Protein AF-E1K1W7-F1 (afdb_monomer)

Mean predicted aligned error: 13.84 Å

Structure (mmCIF, N/CA/C/O backbone):
data_AF-E1K1W7-F1
#
_entry.id   AF-E1K1W7-F1
#
loop_
_atom_site.group_PDB
_atom_site.id
_atom_site.type_symbol
_atom_site.label_atom_id
_atom_site.label_alt_id
_atom_site.label_comp_id
_atom_site.label_asym_id
_atom_site.label_entity_id
_atom_site.label_seq_id
_atom_site.pdbx_PDB_ins_code
_atom_site.Cartn_x
_atom_site.Cartn_y
_atom_site.Cartn_z
_atom_site.occupancy
_atom_site.B_iso_or_equiv
_atom_site.auth_seq_id
_atom_site.auth_comp_id
_atom_site.auth_asym_id
_atom_site.auth_atom_id
_atom_site.pdbx_PDB_model_num
ATOM 1 N N . MET A 1 1 ? -27.367 -75.199 -5.619 1.00 36.75 1 MET A N 1
ATOM 2 C CA . MET A 1 1 ? -26.115 -74.574 -6.108 1.00 36.75 1 MET A CA 1
ATOM 3 C C . MET A 1 1 ? -26.479 -73.269 -6.806 1.00 36.75 1 MET A C 1
ATOM 5 O O . MET A 1 1 ? -27.319 -73.285 -7.695 1.00 36.75 1 MET A O 1
ATOM 9 N N . HIS A 1 2 ? -25.971 -72.140 -6.300 1.00 43.00 2 HIS A N 1
ATOM 10 C CA . HIS A 1 2 ? -26.435 -70.786 -6.626 1.00 43.00 2 HIS A CA 1
ATOM 11 C C . HIS A 1 2 ? -26.027 -70.342 -8.036 1.00 43.00 2 HIS A C 1
ATOM 13 O O . HIS A 1 2 ? -24.864 -70.046 -8.291 1.00 43.00 2 HIS A O 1
ATOM 19 N N . ALA A 1 3 ? -27.015 -70.206 -8.917 1.00 52.44 3 ALA A N 1
ATOM 20 C CA . ALA A 1 3 ? -26.904 -69.434 -10.144 1.00 52.44 3 ALA A CA 1
ATOM 21 C C . ALA A 1 3 ? -27.578 -68.075 -9.931 1.00 52.44 3 ALA A C 1
ATOM 23 O O . ALA A 1 3 ? -28.793 -67.970 -10.048 1.00 52.44 3 ALA A O 1
ATOM 24 N N . THR A 1 4 ? -26.809 -67.023 -9.634 1.00 51.56 4 THR A N 1
ATOM 25 C CA . THR A 1 4 ? -27.303 -65.643 -9.765 1.00 51.56 4 THR A CA 1
ATOM 26 C C . THR A 1 4 ? -26.182 -64.619 -9.995 1.00 51.56 4 THR A C 1
ATOM 28 O O . THR A 1 4 ? -25.476 -64.249 -9.065 1.00 51.56 4 THR A O 1
ATOM 31 N N . ARG A 1 5 ? -26.197 -64.042 -11.209 1.00 53.06 5 ARG A N 1
ATOM 32 C CA . ARG A 1 5 ? -26.102 -62.590 -11.504 1.00 53.06 5 ARG A CA 1
ATOM 33 C C . ARG A 1 5 ? -24.706 -61.928 -11.613 1.00 53.06 5 ARG A C 1
ATOM 35 O O . ARG A 1 5 ? -24.389 -61.056 -10.807 1.00 53.06 5 ARG A O 1
ATOM 42 N N . PRO A 1 6 ? -23.970 -62.140 -12.725 1.00 55.75 6 PRO A N 1
ATOM 43 C CA . PRO A 1 6 ? -22.830 -61.286 -13.108 1.00 55.75 6 PRO A CA 1
ATOM 44 C C . PRO A 1 6 ? -23.237 -59.849 -13.515 1.00 55.75 6 PRO A C 1
ATOM 46 O O . PRO A 1 6 ? -22.396 -58.960 -13.620 1.00 55.75 6 PRO A O 1
ATOM 49 N N . PHE A 1 7 ? -24.533 -59.595 -13.737 1.00 55.38 7 PHE A N 1
ATOM 50 C CA . PHE A 1 7 ? -25.053 -58.322 -14.256 1.00 55.38 7 PHE A CA 1
ATOM 51 C C . PHE A 1 7 ? -24.905 -57.143 -13.279 1.00 55.38 7 PHE A C 1
ATOM 53 O O . PHE A 1 7 ? -24.632 -56.019 -13.690 1.00 55.38 7 PHE A O 1
ATOM 60 N N . ARG A 1 8 ? -25.025 -57.400 -11.969 1.00 59.47 8 ARG A N 1
ATOM 61 C CA . ARG A 1 8 ? -24.924 -56.352 -10.937 1.00 59.47 8 ARG A CA 1
ATOM 62 C C . ARG A 1 8 ? -23.491 -55.851 -10.755 1.00 59.47 8 ARG A C 1
ATOM 64 O O . ARG A 1 8 ? -23.289 -54.665 -10.534 1.00 59.47 8 ARG A O 1
ATOM 71 N N . PHE A 1 9 ? -22.507 -56.733 -10.928 1.00 58.91 9 PHE A N 1
ATOM 72 C CA . PHE A 1 9 ? -21.089 -56.385 -10.826 1.00 58.91 9 PHE A CA 1
ATOM 73 C C . PHE A 1 9 ? -20.629 -55.469 -11.969 1.00 58.91 9 PHE A C 1
ATOM 75 O O . PHE A 1 9 ? -19.877 -54.526 -11.742 1.00 58.91 9 PHE A O 1
ATOM 82 N N . ARG A 1 10 ? -21.133 -55.699 -13.190 1.00 67.06 10 ARG A N 1
ATOM 83 C CA . ARG A 1 10 ? -20.813 -54.867 -14.363 1.00 67.06 10 ARG A CA 1
ATOM 84 C C . ARG A 1 10 ? -21.375 -53.448 -14.249 1.00 67.06 10 ARG A C 1
ATOM 86 O O . ARG A 1 10 ? -20.688 -52.498 -14.601 1.00 67.06 10 ARG A O 1
ATOM 93 N N . LEU A 1 11 ? -22.586 -53.299 -13.707 1.00 71.00 11 LEU A N 1
ATOM 94 C CA . LEU A 1 11 ? -23.203 -51.986 -13.480 1.00 71.00 11 LEU A CA 1
ATOM 95 C C . LEU A 1 11 ? -22.437 -51.148 -12.451 1.00 71.00 11 LEU A C 1
ATOM 97 O O . LEU A 1 11 ? -22.194 -49.968 -12.690 1.00 71.00 11 LEU A O 1
ATOM 101 N N . VAL A 1 12 ? -22.010 -51.762 -11.344 1.00 76.38 12 VAL A N 1
ATOM 102 C CA . VAL A 1 12 ? -21.217 -51.074 -10.312 1.00 76.38 12 VAL A CA 1
ATOM 103 C C . VAL A 1 12 ? -19.843 -50.668 -10.854 1.00 76.38 12 VAL A C 1
ATOM 105 O O . VAL A 1 12 ? -19.406 -49.544 -10.623 1.00 76.38 12 VAL A O 1
ATOM 108 N N . ALA A 1 13 ? -19.192 -51.531 -11.640 1.00 76.50 13 ALA A N 1
ATOM 109 C CA . ALA A 1 13 ? -17.908 -51.215 -12.264 1.00 76.50 13 ALA A CA 1
ATOM 110 C C . ALA A 1 13 ? -18.002 -50.044 -13.261 1.00 76.50 13 ALA A C 1
ATOM 112 O O . ALA A 1 13 ? -17.152 -49.154 -13.241 1.00 76.50 13 ALA A O 1
ATOM 113 N N . CYS A 1 14 ? -19.054 -49.992 -14.088 1.00 77.81 14 CYS A N 1
ATOM 114 C CA . CYS A 1 14 ? -19.276 -48.862 -14.996 1.00 77.81 14 CYS A CA 1
ATOM 115 C C . CYS A 1 14 ? -19.525 -47.548 -14.242 1.00 77.81 14 CYS A C 1
ATOM 117 O O . CYS A 1 14 ? -18.995 -46.513 -14.636 1.00 77.81 14 CYS A O 1
ATOM 119 N N . LEU A 1 15 ? -20.287 -47.581 -13.145 1.00 77.31 15 LEU A N 1
ATOM 120 C CA . LEU A 1 15 ? -20.546 -46.393 -12.324 1.00 77.31 15 LEU A CA 1
ATOM 121 C C . LEU A 1 15 ? -19.260 -45.837 -11.700 1.00 77.31 15 LEU A C 1
ATOM 123 O O . LEU A 1 15 ? -19.050 -44.627 -11.707 1.00 77.31 15 LEU A O 1
ATOM 127 N N . LEU A 1 16 ? -18.374 -46.716 -11.225 1.00 79.25 16 LEU A N 1
ATOM 128 C CA . LEU A 1 16 ? -17.073 -46.325 -10.678 1.00 79.25 16 LEU A CA 1
ATOM 129 C C . LEU A 1 16 ? -16.147 -45.724 -11.746 1.00 79.25 16 LEU A C 1
ATOM 131 O O . LEU A 1 16 ? -15.455 -44.748 -11.466 1.00 79.25 16 LEU A O 1
ATOM 135 N N . LEU A 1 17 ? -16.167 -46.250 -12.974 1.00 77.12 17 LEU A N 1
ATOM 136 C CA . LEU A 1 17 ? -15.388 -45.701 -14.090 1.00 77.12 17 LEU A CA 1
ATOM 137 C C . LEU A 1 17 ? -15.873 -44.310 -14.516 1.00 77.12 17 LEU A C 1
ATOM 139 O O . LEU A 1 17 ? -15.052 -43.432 -14.767 1.00 77.12 17 LEU A O 1
ATOM 143 N N . ILE A 1 18 ? -17.189 -44.084 -14.547 1.00 77.81 18 ILE A N 1
ATOM 144 C CA . ILE A 1 18 ? -17.763 -42.764 -14.849 1.00 77.81 18 ILE A CA 1
ATOM 145 C C . ILE A 1 18 ? -17.398 -41.760 -13.748 1.00 77.81 18 ILE A C 1
ATOM 147 O O . ILE A 1 18 ? -17.007 -40.633 -14.049 1.00 77.81 18 ILE A O 1
ATOM 151 N N . LEU A 1 19 ? -17.455 -42.175 -12.477 1.00 74.69 19 LEU A N 1
ATOM 152 C CA . LEU A 1 19 ? -17.069 -41.331 -11.344 1.00 74.69 19 LEU A CA 1
ATOM 153 C C . LEU A 1 19 ? -15.571 -40.974 -11.379 1.00 74.69 19 LEU A C 1
ATOM 155 O O . LEU A 1 19 ? -15.198 -39.830 -11.125 1.00 74.69 19 LEU A O 1
ATOM 159 N N . ALA A 1 20 ? -14.717 -41.933 -11.750 1.00 71.12 20 ALA A N 1
ATOM 160 C CA . ALA A 1 20 ? -13.287 -41.704 -11.929 1.00 71.12 20 ALA A CA 1
ATOM 161 C C . ALA A 1 20 ? -13.003 -40.753 -13.106 1.00 71.12 20 ALA A C 1
ATOM 163 O O . ALA A 1 20 ? -12.211 -39.826 -12.966 1.00 71.12 20 ALA A O 1
ATOM 164 N N . ALA A 1 21 ? -13.686 -40.911 -14.243 1.00 67.31 21 ALA A N 1
ATOM 165 C CA . ALA A 1 21 ? -13.532 -40.015 -15.392 1.00 67.31 21 ALA A CA 1
ATOM 166 C C . ALA A 1 21 ? -14.000 -38.574 -15.091 1.00 67.31 21 ALA A C 1
ATOM 168 O O . ALA A 1 21 ? -13.377 -37.608 -15.543 1.00 67.31 21 ALA A O 1
ATOM 169 N N . ALA A 1 22 ? -15.050 -38.415 -14.277 1.00 65.00 22 ALA A N 1
ATOM 170 C CA . ALA A 1 22 ? -15.521 -37.106 -13.825 1.00 65.00 22 ALA A CA 1
ATOM 171 C C . ALA A 1 22 ? -14.489 -36.383 -12.937 1.00 65.00 22 ALA A C 1
ATOM 173 O O . ALA A 1 22 ? -14.342 -35.168 -13.042 1.00 65.00 22 ALA A O 1
ATOM 174 N N . MET A 1 23 ? -13.722 -37.119 -12.123 1.00 62.78 23 MET A N 1
ATOM 175 C CA . MET A 1 23 ? -12.640 -36.554 -11.301 1.00 62.78 23 MET A CA 1
ATOM 176 C C . MET A 1 23 ? -11.453 -36.053 -12.142 1.00 62.78 23 MET A C 1
ATOM 178 O O . MET A 1 23 ? -10.843 -35.044 -11.797 1.00 62.78 23 MET A O 1
ATOM 182 N N . PHE A 1 24 ? -11.145 -36.698 -13.273 1.00 60.09 24 PHE A N 1
ATOM 183 C CA . PHE A 1 24 ? -10.025 -36.295 -14.140 1.00 60.09 24 PHE A CA 1
ATOM 184 C C . PHE A 1 24 ? -10.355 -35.153 -15.113 1.00 60.09 24 PHE A C 1
ATOM 186 O O . PHE A 1 24 ? -9.448 -34.472 -15.589 1.00 60.09 24 PHE A O 1
ATOM 193 N N . SER A 1 25 ? -11.636 -34.881 -15.367 1.00 58.09 25 SER A N 1
ATOM 194 C CA . SER A 1 25 ? -12.068 -33.812 -16.285 1.00 58.09 25 SER A CA 1
ATOM 195 C C . SER A 1 25 ? -11.988 -32.398 -15.675 1.00 58.09 25 SER A C 1
ATOM 197 O O . SER A 1 25 ? -12.262 -31.413 -16.355 1.00 58.09 25 SER A O 1
ATOM 199 N N . GLY A 1 26 ? -11.594 -32.280 -14.399 1.00 54.59 26 GLY A N 1
ATOM 200 C CA . GLY A 1 26 ? -11.385 -31.005 -13.698 1.00 54.59 26 GLY A CA 1
ATOM 201 C C . GLY A 1 26 ? -10.013 -30.353 -13.924 1.00 54.59 26 GLY A C 1
ATOM 202 O O . GLY A 1 26 ? -9.841 -29.181 -13.597 1.00 54.59 26 GLY A O 1
ATOM 203 N N . CYS A 1 27 ? -9.048 -31.061 -14.522 1.00 58.97 27 CYS A N 1
ATOM 204 C CA . CYS A 1 27 ? -7.743 -30.510 -14.909 1.00 58.97 27 CYS A CA 1
ATOM 205 C C . CYS A 1 27 ? -7.799 -29.894 -16.314 1.00 58.97 27 CYS A C 1
ATOM 207 O O . CYS A 1 27 ? -6.984 -30.210 -17.179 1.00 58.97 27 CYS A O 1
ATOM 209 N N . SER A 1 28 ? -8.778 -29.024 -16.570 1.00 53.28 28 SER A N 1
ATOM 210 C CA . SER A 1 28 ? -8.705 -28.150 -17.739 1.00 53.28 28 SER A CA 1
ATOM 211 C C . SER A 1 28 ? -7.514 -27.218 -17.526 1.00 53.28 28 SER A C 1
ATOM 213 O O . SER A 1 28 ? -7.473 -26.483 -16.535 1.00 53.28 28 SER A O 1
ATOM 215 N N . ALA A 1 29 ? -6.512 -27.308 -18.401 1.00 56.97 29 ALA A N 1
ATOM 216 C CA . ALA A 1 29 ? -5.363 -26.419 -18.403 1.00 56.97 29 ALA A CA 1
ATOM 217 C C . ALA A 1 29 ? -5.877 -24.972 -18.404 1.00 56.97 29 ALA A C 1
ATOM 219 O O . ALA A 1 29 ? -6.405 -24.494 -19.408 1.00 56.97 29 ALA A O 1
ATOM 220 N N . ARG A 1 30 ? -5.777 -24.280 -17.261 1.00 59.56 30 ARG A N 1
ATOM 221 C CA . ARG A 1 30 ? -5.993 -22.834 -17.207 1.00 59.56 30 ARG A CA 1
ATOM 222 C C . ARG A 1 30 ? -4.945 -22.219 -18.121 1.00 59.56 30 ARG A C 1
ATOM 224 O O . ARG A 1 30 ? -3.783 -22.121 -17.738 1.00 59.56 30 ARG A O 1
ATOM 231 N N . ILE A 1 31 ? -5.359 -21.831 -19.322 1.00 59.91 31 ILE A N 1
ATOM 232 C CA . 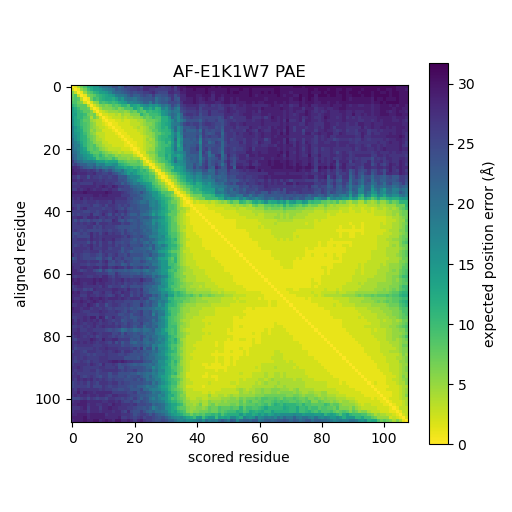ILE A 1 31 ? -4.603 -20.907 -20.158 1.00 59.91 31 ILE A CA 1
ATOM 233 C C . ILE A 1 31 ? -4.539 -19.616 -19.344 1.00 59.91 31 ILE A C 1
ATOM 235 O O . ILE A 1 31 ? -5.524 -18.897 -19.176 1.00 59.91 31 ILE A O 1
ATOM 239 N N . ASN A 1 32 ? -3.396 -19.413 -18.709 1.00 52.47 32 ASN A N 1
ATOM 240 C CA . ASN A 1 32 ? -3.128 -18.299 -17.829 1.00 52.47 32 ASN A CA 1
ATOM 241 C C . ASN A 1 32 ? -2.924 -17.052 -18.691 1.00 52.47 32 ASN A C 1
ATOM 243 O O . ASN A 1 32 ? -1.814 -16.735 -19.096 1.00 52.47 32 ASN A O 1
ATOM 247 N N . HIS A 1 33 ? -4.008 -16.327 -18.970 1.00 53.25 33 HIS A N 1
ATOM 248 C CA . HIS A 1 33 ? -3.987 -15.152 -19.850 1.00 53.25 33 HIS A CA 1
ATOM 249 C C . HIS A 1 33 ? -3.085 -13.998 -19.353 1.00 53.25 33 HIS A C 1
ATOM 251 O O . HIS A 1 33 ? -2.915 -13.010 -20.057 1.00 53.25 33 HIS A O 1
ATOM 257 N N . TRP A 1 34 ? -2.511 -14.110 -18.149 1.00 54.91 34 TRP A N 1
ATOM 258 C CA . TRP A 1 34 ? -1.616 -13.118 -17.555 1.00 54.91 34 TRP A CA 1
ATOM 259 C C . TRP A 1 34 ? -0.188 -13.138 -18.126 1.00 54.91 34 TRP A C 1
ATOM 261 O O . TRP A 1 34 ? 0.565 -12.206 -17.852 1.00 54.91 34 TRP A O 1
ATOM 271 N N . GLU A 1 35 ? 0.188 -14.159 -18.906 1.00 54.94 35 GLU A N 1
ATOM 272 C CA . GLU A 1 35 ? 1.542 -14.296 -19.475 1.00 54.94 35 GLU A CA 1
ATOM 273 C C . GLU A 1 35 ? 1.854 -13.272 -20.589 1.00 54.94 35 GLU A C 1
ATOM 275 O O . GLU A 1 35 ? 3.025 -12.986 -20.824 1.00 54.94 35 GLU A O 1
ATOM 280 N N . ASP A 1 36 ? 0.838 -12.642 -21.192 1.00 59.44 36 ASP A N 1
ATOM 281 C CA . ASP A 1 36 ? 0.991 -11.608 -22.237 1.00 59.44 36 ASP A CA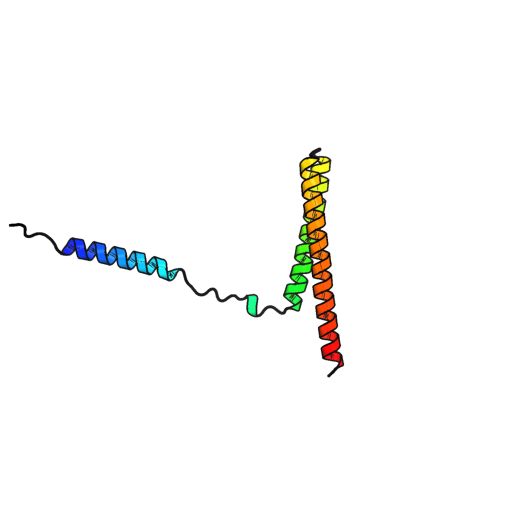 1
ATOM 282 C C . ASP A 1 36 ? 0.859 -10.160 -21.720 1.00 59.44 36 ASP A C 1
ATOM 284 O O . ASP A 1 36 ? 0.850 -9.202 -22.500 1.00 59.44 36 ASP A O 1
ATOM 288 N N . THR A 1 37 ? 0.741 -9.948 -20.405 1.00 69.38 37 THR A N 1
ATOM 289 C CA . THR A 1 37 ? 0.568 -8.590 -19.873 1.00 69.38 37 THR A CA 1
ATOM 290 C C . THR A 1 37 ? 1.895 -7.831 -19.888 1.00 69.38 37 THR A C 1
ATOM 292 O O . THR A 1 37 ? 2.858 -8.236 -19.234 1.00 69.38 37 THR A O 1
ATOM 295 N N . ASP A 1 38 ? 1.931 -6.688 -20.587 1.00 83.94 38 ASP A N 1
ATOM 296 C CA . ASP A 1 38 ? 3.075 -5.765 -20.597 1.00 83.94 38 ASP A CA 1
ATOM 297 C C . ASP A 1 38 ? 3.577 -5.533 -19.153 1.00 83.94 38 ASP A C 1
ATOM 299 O O . ASP A 1 38 ? 2.804 -5.070 -18.302 1.00 83.94 38 ASP A O 1
ATOM 303 N N . PRO A 1 39 ? 4.860 -5.819 -18.845 1.00 85.50 39 PRO A N 1
ATOM 304 C CA . PRO A 1 39 ? 5.419 -5.626 -17.510 1.00 85.50 39 PRO A CA 1
ATOM 305 C C . PRO A 1 39 ? 5.199 -4.214 -16.951 1.00 85.50 39 PRO A C 1
ATOM 307 O O . PRO A 1 39 ? 5.071 -4.041 -15.738 1.00 85.50 39 PRO A O 1
ATOM 310 N N . LYS A 1 40 ? 5.104 -3.196 -17.816 1.00 88.31 40 LYS A N 1
ATOM 311 C CA . LYS A 1 40 ? 4.755 -1.829 -17.416 1.00 88.31 40 LYS A CA 1
ATOM 312 C C . LYS A 1 40 ? 3.348 -1.744 -16.822 1.00 88.31 40 LYS A C 1
ATOM 314 O O . LYS A 1 40 ? 3.153 -1.041 -15.831 1.00 88.31 40 LYS A O 1
ATOM 319 N N . VAL A 1 41 ? 2.383 -2.433 -17.429 1.00 89.25 41 VAL A N 1
ATOM 320 C CA . VAL A 1 41 ? 0.982 -2.462 -16.987 1.00 89.25 41 VAL A CA 1
ATOM 321 C C . VAL A 1 41 ? 0.885 -3.168 -15.640 1.00 89.25 41 VAL A C 1
ATOM 323 O O . VAL A 1 41 ? 0.313 -2.601 -14.714 1.00 89.25 41 VAL A O 1
ATOM 326 N N . LEU A 1 42 ? 1.543 -4.320 -15.479 1.00 90.19 42 LEU A N 1
ATOM 327 C CA . LEU A 1 42 ? 1.578 -5.045 -14.201 1.00 90.19 42 LEU A CA 1
ATOM 328 C C . LEU A 1 42 ? 2.171 -4.199 -13.064 1.00 90.19 42 LEU A C 1
ATOM 330 O O . LEU A 1 42 ? 1.615 -4.139 -11.966 1.00 90.19 42 LEU A O 1
ATOM 334 N N . LEU A 1 43 ? 3.287 -3.508 -13.319 1.00 91.69 43 LEU A N 1
ATOM 335 C CA . LEU A 1 43 ? 3.914 -2.638 -12.320 1.00 91.69 43 LEU A CA 1
ATOM 336 C C . LEU A 1 43 ? 3.033 -1.431 -11.974 1.00 91.69 43 LEU A C 1
ATOM 338 O O . LEU A 1 43 ? 2.903 -1.085 -10.800 1.00 91.69 43 LEU A O 1
ATOM 342 N N . ALA A 1 44 ? 2.384 -0.816 -12.964 1.00 92.94 44 ALA A N 1
ATOM 343 C CA . ALA A 1 44 ? 1.451 0.283 -12.731 1.00 92.94 44 ALA A CA 1
ATOM 344 C C . ALA A 1 44 ? 0.208 -0.165 -11.938 1.00 92.94 44 ALA A C 1
ATOM 346 O O . ALA A 1 44 ? -0.237 0.545 -11.032 1.00 92.94 44 ALA A O 1
ATOM 347 N N . GLU A 1 45 ? -0.332 -1.351 -12.225 1.00 94.00 45 GLU A N 1
ATOM 348 C CA . GLU A 1 45 ? -1.438 -1.934 -11.462 1.00 94.00 45 GLU A CA 1
ATOM 349 C C . GLU A 1 45 ? -1.042 -2.236 -10.019 1.00 94.00 45 GLU A C 1
ATOM 351 O O . GLU A 1 45 ? -1.810 -1.938 -9.103 1.00 94.00 45 GLU A O 1
ATOM 356 N N . LYS A 1 46 ? 0.174 -2.745 -9.796 1.00 93.94 46 LYS A N 1
ATOM 357 C CA . LYS A 1 46 ? 0.713 -2.973 -8.452 1.00 93.94 46 LYS A CA 1
ATOM 358 C C . LYS A 1 46 ? 0.791 -1.669 -7.653 1.00 93.94 46 LYS A C 1
ATOM 360 O O . LYS A 1 46 ? 0.272 -1.615 -6.541 1.00 93.94 46 LYS A O 1
ATOM 365 N N . VAL A 1 47 ? 1.347 -0.600 -8.237 1.00 96.06 47 VAL A N 1
ATOM 366 C CA . VAL A 1 47 ? 1.389 0.741 -7.614 1.00 96.06 47 VAL A CA 1
ATOM 367 C C . VAL A 1 47 ? -0.018 1.214 -7.251 1.00 96.06 47 VAL A C 1
ATOM 369 O O . VAL A 1 47 ? -0.272 1.630 -6.119 1.00 96.06 47 VAL A O 1
ATOM 372 N N . LYS A 1 48 ? -0.958 1.106 -8.197 1.00 96.38 48 LYS A N 1
ATOM 373 C CA . LYS A 1 48 ? -2.360 1.483 -7.996 1.00 96.38 48 LYS A CA 1
ATOM 374 C C . LYS A 1 48 ? -2.987 0.699 -6.840 1.00 96.38 48 LYS A C 1
ATOM 376 O O . LYS A 1 48 ? -3.605 1.300 -5.964 1.00 96.38 48 LYS A O 1
ATOM 381 N N . HIS A 1 49 ? -2.828 -0.622 -6.818 1.00 95.69 49 HIS A N 1
ATOM 382 C CA . HIS A 1 49 ? -3.421 -1.482 -5.798 1.00 95.69 49 HIS A CA 1
ATOM 383 C C . HIS A 1 49 ? -2.874 -1.176 -4.399 1.00 95.69 49 HIS A C 1
ATOM 385 O O . HIS A 1 49 ? -3.659 -0.981 -3.469 1.00 95.69 49 HIS A O 1
ATOM 391 N N . SER A 1 50 ? -1.551 -1.053 -4.258 1.00 94.69 50 SER A N 1
ATOM 392 C CA . SER A 1 50 ? -0.915 -0.717 -2.979 1.00 94.69 50 SER A CA 1
ATOM 393 C C . SER A 1 50 ? -1.328 0.672 -2.482 1.00 94.69 50 SER A C 1
ATOM 395 O O . SER A 1 50 ? -1.627 0.834 -1.299 1.00 94.69 50 SER A O 1
ATOM 397 N N . LYS A 1 51 ? -1.463 1.658 -3.382 1.00 97.38 51 LYS A N 1
ATOM 398 C CA . LYS A 1 51 ? -1.991 2.986 -3.035 1.00 97.38 51 LYS A CA 1
ATOM 399 C C . LYS A 1 51 ? -3.418 2.912 -2.489 1.00 97.38 51 LYS A C 1
ATOM 401 O O . LYS A 1 51 ? -3.716 3.519 -1.464 1.00 97.38 51 LYS A O 1
ATOM 406 N N . TYR A 1 52 ? -4.306 2.165 -3.147 1.00 97.75 52 TYR A N 1
ATOM 407 C CA . TYR A 1 52 ? -5.681 2.002 -2.663 1.00 97.75 52 TYR A CA 1
ATOM 408 C C . TYR A 1 52 ? -5.747 1.252 -1.335 1.00 97.75 52 TYR A C 1
ATOM 410 O O . TYR A 1 52 ? -6.565 1.600 -0.488 1.00 97.75 52 TYR A O 1
ATOM 418 N N . ALA A 1 53 ?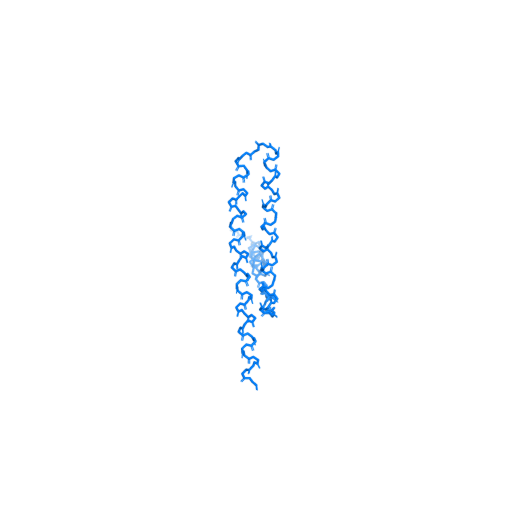 -4.896 0.246 -1.127 1.00 97.25 53 ALA A N 1
ATOM 419 C CA . ALA A 1 53 ? -4.807 -0.441 0.156 1.00 97.25 53 ALA A CA 1
ATOM 420 C C . ALA A 1 53 ? -4.412 0.530 1.280 1.00 97.25 53 ALA A C 1
ATOM 422 O O . ALA A 1 53 ? -5.096 0.578 2.299 1.00 97.25 53 ALA A O 1
ATOM 423 N N . TYR A 1 54 ? -3.385 1.358 1.058 1.00 97.69 54 TYR A N 1
ATOM 424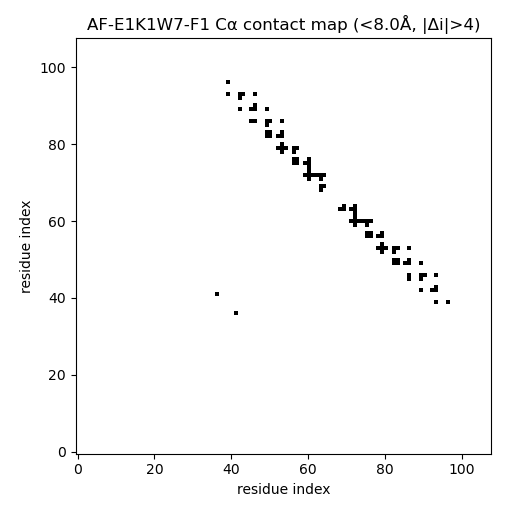 C CA . TYR A 1 54 ? -2.974 2.397 2.004 1.00 97.69 54 TYR A CA 1
ATOM 425 C C . TYR A 1 54 ? -4.125 3.351 2.356 1.00 97.69 54 TYR A C 1
ATOM 427 O O . TYR A 1 54 ? -4.394 3.573 3.535 1.00 97.69 54 TYR A O 1
ATOM 435 N N . LEU A 1 55 ? -4.840 3.866 1.348 1.00 98.19 55 LEU A N 1
ATOM 436 C CA . LEU A 1 55 ? -5.953 4.795 1.562 1.00 98.19 55 LEU A CA 1
ATOM 437 C C . LEU A 1 55 ? -7.095 4.159 2.362 1.00 98.19 55 LEU A C 1
ATOM 439 O O . LEU A 1 55 ? -7.594 4.778 3.296 1.00 98.19 55 LEU A O 1
ATOM 443 N N . ARG A 1 56 ? -7.463 2.910 2.052 1.00 98.25 56 ARG A N 1
ATOM 444 C CA . ARG A 1 56 ? -8.514 2.194 2.792 1.00 98.25 56 ARG A CA 1
ATOM 445 C C . ARG A 1 56 ? -8.137 1.951 4.248 1.00 98.25 56 ARG A C 1
ATOM 447 O O . ARG A 1 56 ? -8.983 2.092 5.121 1.00 98.25 56 ARG A O 1
ATOM 454 N N . TYR A 1 57 ? -6.881 1.602 4.528 1.00 98.38 57 TYR A N 1
ATOM 455 C CA . TYR A 1 57 ? -6.437 1.448 5.914 1.00 98.38 57 TYR A CA 1
ATOM 456 C C . TYR A 1 57 ? -6.360 2.783 6.656 1.00 98.38 57 TYR A C 1
ATOM 458 O O . TYR A 1 57 ? -6.647 2.816 7.847 1.00 98.38 57 TYR A O 1
ATOM 466 N N . ALA A 1 58 ? -6.021 3.880 5.972 1.00 98.19 58 ALA A N 1
ATOM 467 C CA . ALA A 1 58 ? -6.069 5.216 6.561 1.00 98.19 58 ALA A CA 1
ATOM 468 C C . ALA A 1 58 ? -7.500 5.623 6.935 1.00 98.19 58 ALA A C 1
ATOM 470 O O . ALA A 1 58 ? -7.727 6.112 8.036 1.00 98.19 58 ALA A O 1
ATOM 471 N N . GLU A 1 59 ? -8.463 5.375 6.049 1.00 98.50 59 GLU A N 1
ATOM 472 C CA . GLU A 1 59 ? -9.879 5.628 6.317 1.00 98.50 59 GLU A CA 1
ATOM 473 C C . GLU A 1 59 ? -10.399 4.771 7.479 1.00 98.50 59 GLU A C 1
ATOM 475 O O . GLU A 1 59 ? -10.970 5.311 8.425 1.00 98.50 59 GLU A O 1
ATOM 480 N N . ALA A 1 60 ? -10.110 3.466 7.470 1.00 98.25 60 ALA A N 1
ATOM 481 C CA . ALA A 1 60 ? -10.529 2.544 8.525 1.00 98.25 60 ALA A CA 1
ATOM 482 C C . ALA A 1 60 ? -9.896 2.862 9.894 1.00 98.25 60 ALA A C 1
ATOM 484 O O . ALA A 1 60 ? -10.528 2.673 10.932 1.00 98.25 60 ALA A O 1
ATOM 485 N N . GLU A 1 61 ? -8.653 3.355 9.923 1.00 98.50 61 GLU A N 1
ATOM 486 C CA . GLU A 1 61 ? -8.016 3.833 11.155 1.00 98.50 61 GLU A CA 1
ATOM 487 C C . GLU A 1 61 ? -8.760 5.041 11.733 1.00 98.50 61 GLU A C 1
ATOM 489 O O . GLU A 1 61 ? -9.025 5.080 12.934 1.00 98.50 61 GLU A O 1
ATOM 494 N N . GLU A 1 62 ? -9.099 6.020 10.892 1.00 98.38 62 GLU A N 1
ATOM 495 C CA . GLU A 1 62 ? -9.826 7.214 11.325 1.00 98.38 62 GLU A CA 1
ATOM 496 C C . GLU A 1 62 ? -11.252 6.884 11.769 1.00 98.38 62 GLU A C 1
ATOM 498 O O . GLU A 1 62 ? -11.717 7.425 12.770 1.00 98.38 62 GLU A O 1
ATOM 503 N N . GLU A 1 63 ? -11.931 5.964 11.086 1.00 98.50 63 GLU A N 1
ATOM 504 C CA . GLU A 1 63 ? -13.238 5.455 11.507 1.00 98.50 63 GLU A CA 1
ATOM 505 C C . GLU A 1 63 ? -13.148 4.745 12.865 1.00 98.50 63 GLU A C 1
ATOM 507 O O . GLU A 1 63 ? -13.864 5.104 13.797 1.00 98.50 63 GLU A O 1
ATOM 512 N N . ALA A 1 64 ? -12.167 3.857 13.056 1.00 98.19 64 ALA A N 1
ATOM 513 C CA . ALA A 1 64 ? -11.953 3.185 14.337 1.00 98.19 64 ALA A CA 1
ATOM 514 C C . ALA A 1 64 ? -11.625 4.155 15.489 1.00 98.19 64 ALA A C 1
ATOM 516 O O . ALA A 1 64 ? -12.018 3.909 16.633 1.00 98.19 64 ALA A O 1
ATOM 517 N N . LYS A 1 65 ? -10.921 5.263 15.213 1.00 97.75 65 LYS A N 1
ATOM 518 C CA . LYS A 1 65 ? -10.692 6.338 16.195 1.00 97.75 65 LYS A CA 1
ATOM 519 C C . LYS A 1 65 ? -11.992 7.048 16.562 1.00 97.75 65 LYS A C 1
ATOM 521 O O . LYS A 1 65 ? -12.220 7.289 17.746 1.00 97.75 65 LYS A O 1
ATOM 526 N N . ARG A 1 66 ? -12.835 7.369 15.572 1.00 98.25 66 ARG A N 1
ATOM 527 C CA . ARG A 1 66 ? -14.150 8.001 15.794 1.00 98.25 66 ARG A CA 1
ATOM 528 C C . ARG A 1 66 ? -15.080 7.103 16.604 1.00 98.25 66 ARG A C 1
ATOM 530 O O . ARG A 1 66 ? -15.760 7.602 17.493 1.00 98.25 66 ARG A O 1
ATOM 537 N N . ASP A 1 67 ? -15.029 5.798 16.363 1.00 97.94 67 ASP A N 1
ATOM 538 C CA . ASP A 1 67 ? -15.813 4.794 17.088 1.00 97.94 67 ASP A CA 1
ATOM 539 C C . ASP A 1 67 ? -15.282 4.508 18.504 1.00 97.94 67 ASP A C 1
ATOM 541 O O . ASP A 1 67 ? -15.860 3.710 19.244 1.00 97.94 67 ASP A O 1
ATOM 545 N N . GLY A 1 68 ? -14.163 5.125 18.903 1.00 97.88 68 GLY A N 1
ATOM 546 C CA . GLY A 1 68 ? -13.554 4.901 20.213 1.00 97.88 68 GLY A CA 1
ATOM 547 C C . GLY A 1 68 ? -12.971 3.495 20.376 1.00 97.88 68 GLY A C 1
ATOM 548 O O . GLY A 1 68 ? -12.878 2.999 21.498 1.00 97.88 68 GLY A O 1
ATOM 549 N N . ASN A 1 69 ? -12.570 2.844 19.277 1.00 98.19 69 ASN A N 1
ATOM 550 C CA . ASN A 1 69 ? -11.964 1.516 19.281 1.00 98.19 69 ASN A CA 1
ATOM 551 C C . ASN A 1 69 ? -10.437 1.598 19.066 1.00 98.19 69 ASN A C 1
ATOM 553 O O . ASN A 1 69 ? -9.947 1.424 17.942 1.00 98.19 69 ASN A O 1
ATOM 557 N N . PRO A 1 70 ? -9.643 1.821 20.135 1.00 96.88 70 PRO A N 1
ATOM 558 C CA . PRO A 1 70 ? -8.198 2.009 20.015 1.00 96.88 70 PRO A CA 1
ATOM 559 C C . PRO A 1 70 ? -7.474 0.752 19.520 1.00 96.88 70 PRO A C 1
ATOM 561 O O . PRO A 1 70 ? -6.447 0.855 18.851 1.00 96.88 70 PRO A O 1
ATOM 564 N N . GLN A 1 71 ? -8.005 -0.443 19.803 1.00 98.00 71 GLN A N 1
ATOM 565 C CA . GLN A 1 71 ? -7.392 -1.691 19.352 1.00 98.00 71 GLN A CA 1
ATOM 566 C C . GLN A 1 71 ? -7.542 -1.876 17.837 1.00 98.00 71 GLN A C 1
ATOM 568 O O . GLN A 1 71 ? -6.597 -2.310 17.176 1.00 98.00 71 GLN A O 1
ATOM 573 N N . ALA A 1 72 ? -8.709 -1.545 17.278 1.00 97.94 72 ALA A N 1
ATOM 574 C CA . ALA A 1 72 ? -8.918 -1.567 15.834 1.00 97.94 72 ALA A CA 1
ATOM 575 C C . ALA A 1 72 ? -8.082 -0.486 15.136 1.00 97.94 72 ALA A C 1
ATOM 577 O O . ALA A 1 72 ? -7.404 -0.793 14.156 1.00 97.94 72 ALA A O 1
ATOM 578 N N . ALA A 1 73 ? -8.047 0.734 15.685 1.00 98.38 73 ALA A N 1
ATOM 579 C CA . ALA A 1 73 ? -7.232 1.824 15.153 1.00 98.38 73 ALA A CA 1
ATOM 580 C C . ALA A 1 73 ? -5.745 1.439 15.071 1.00 98.38 73 ALA A C 1
ATOM 582 O O . ALA A 1 73 ? -5.113 1.631 14.037 1.00 98.38 73 ALA A O 1
ATOM 583 N N . GLU A 1 74 ? -5.199 0.808 16.113 1.00 98.38 74 GLU A N 1
ATOM 584 C CA . GLU A 1 74 ? -3.807 0.350 16.120 1.00 98.38 74 GLU A CA 1
ATOM 585 C C . GLU A 1 74 ? -3.536 -0.736 15.066 1.00 98.38 74 GLU A C 1
ATOM 587 O O . GLU A 1 74 ? -2.522 -0.697 14.366 1.00 98.38 74 GLU A O 1
ATOM 592 N N . ARG A 1 75 ? -4.460 -1.688 14.884 1.00 98.38 75 ARG A N 1
ATOM 593 C CA . ARG A 1 75 ? -4.334 -2.711 13.830 1.00 98.38 75 ARG A CA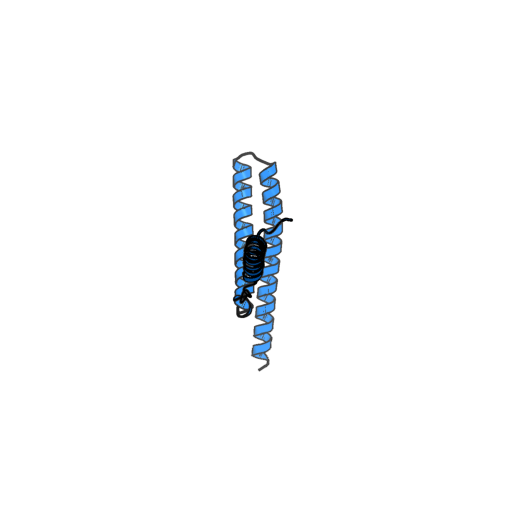 1
ATOM 594 C C . ARG A 1 75 ? -4.364 -2.090 12.435 1.00 98.38 75 ARG A C 1
ATOM 596 O O . ARG A 1 75 ? -3.557 -2.474 11.586 1.00 98.38 75 ARG A O 1
ATOM 603 N N . TYR A 1 76 ? -5.257 -1.130 12.198 1.00 98.44 76 TYR A N 1
ATOM 604 C CA . TYR A 1 76 ? -5.320 -0.420 10.923 1.00 98.44 76 TYR A CA 1
ATOM 605 C C . TYR A 1 76 ? -4.095 0.459 10.692 1.00 98.44 76 TYR A C 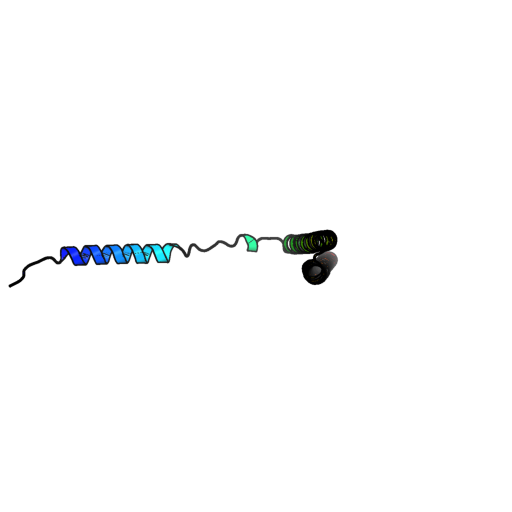1
ATOM 607 O O . TYR A 1 76 ? -3.579 0.459 9.578 1.00 98.44 76 TYR A O 1
ATOM 615 N N . ARG A 1 77 ? -3.545 1.096 11.732 1.00 98.38 77 ARG A N 1
ATOM 616 C CA . ARG A 1 77 ? -2.276 1.830 11.651 1.00 98.38 77 ARG A CA 1
ATOM 617 C C . ARG A 1 77 ? -1.133 0.926 11.184 1.00 98.38 77 ARG A C 1
ATOM 619 O O . ARG A 1 77 ? -0.431 1.262 10.233 1.00 98.38 77 ARG A O 1
ATOM 626 N N . GLN A 1 78 ? -0.986 -0.255 11.786 1.00 98.38 78 GLN A N 1
ATOM 627 C CA . GLN A 1 78 ? 0.039 -1.227 11.384 1.00 98.38 78 GLN A CA 1
ATOM 628 C C . GLN A 1 78 ? -0.165 -1.731 9.947 1.00 98.38 78 GLN A C 1
ATOM 630 O O . GLN A 1 78 ? 0.796 -1.880 9.191 1.00 98.38 78 GLN A O 1
ATOM 635 N N . ALA A 1 79 ? -1.412 -1.995 9.545 1.00 97.94 79 ALA A N 1
ATOM 636 C CA . ALA A 1 79 ? -1.733 -2.394 8.175 1.00 97.94 79 ALA A CA 1
ATOM 637 C C . ALA A 1 79 ? -1.445 -1.267 7.166 1.00 97.94 79 ALA A C 1
ATOM 639 O O . ALA A 1 79 ? -0.872 -1.519 6.105 1.00 97.94 79 ALA A O 1
ATOM 640 N N . LYS A 1 80 ? -1.762 -0.019 7.527 1.00 97.94 80 LYS A N 1
ATOM 641 C CA . LYS A 1 80 ? -1.468 1.189 6.752 1.00 97.94 80 LYS A CA 1
ATOM 642 C C . LYS A 1 80 ? 0.032 1.364 6.536 1.00 97.94 80 LYS A C 1
ATOM 644 O O . LYS A 1 80 ? 0.452 1.621 5.413 1.00 97.94 80 LYS A O 1
ATOM 649 N N . GLU A 1 81 ? 0.845 1.188 7.576 1.00 98.06 81 GLU A N 1
ATOM 650 C CA . GLU A 1 81 ? 2.310 1.276 7.482 1.00 98.06 81 GLU A CA 1
ATOM 651 C C . GLU A 1 81 ? 2.893 0.212 6.547 1.00 98.06 81 GLU A C 1
ATOM 653 O O . GLU A 1 81 ? 3.743 0.519 5.708 1.00 98.06 81 GLU A O 1
ATOM 658 N N . LYS A 1 82 ? 2.390 -1.025 6.621 1.00 97.62 82 LYS A N 1
ATOM 659 C CA . LYS A 1 82 ? 2.781 -2.093 5.689 1.00 97.62 82 LYS A CA 1
ATOM 660 C C . LYS A 1 82 ? 2.387 -1.761 4.250 1.00 97.62 82 LYS A C 1
ATOM 662 O O . LYS A 1 82 ? 3.224 -1.859 3.356 1.00 97.62 82 LYS A O 1
ATOM 667 N N . ALA A 1 83 ? 1.153 -1.306 4.031 1.00 96.75 83 ALA A N 1
ATOM 668 C CA . ALA A 1 83 ? 0.676 -0.914 2.707 1.00 96.75 83 ALA A CA 1
ATOM 669 C C . ALA A 1 83 ? 1.469 0.272 2.129 1.00 96.75 83 ALA A C 1
ATOM 671 O O . ALA A 1 83 ? 1.749 0.297 0.932 1.00 96.75 83 ALA A O 1
ATOM 672 N N . LEU A 1 84 ? 1.889 1.223 2.971 1.00 97.88 84 LEU A N 1
ATOM 673 C CA . LEU A 1 84 ? 2.755 2.331 2.568 1.00 97.88 84 LEU A CA 1
ATOM 674 C C . LEU A 1 84 ? 4.139 1.838 2.129 1.00 97.88 84 LEU A C 1
ATOM 676 O O . LEU A 1 84 ? 4.652 2.273 1.100 1.00 97.88 84 LEU A O 1
ATOM 680 N N . ALA A 1 85 ? 4.739 0.911 2.877 1.00 97.88 85 ALA A N 1
ATOM 681 C CA . ALA A 1 85 ? 6.021 0.322 2.504 1.00 97.88 85 ALA A CA 1
ATOM 682 C C . ALA A 1 85 ? 5.937 -0.434 1.165 1.00 97.88 85 ALA A C 1
ATOM 684 O O . ALA A 1 85 ? 6.835 -0.318 0.329 1.00 97.88 85 ALA A O 1
ATOM 685 N N . GLU A 1 86 ? 4.848 -1.173 0.935 1.00 96.06 86 GLU A N 1
ATOM 686 C CA . GLU A 1 86 ? 4.593 -1.850 -0.340 1.00 96.06 86 GLU A CA 1
ATOM 687 C C . GLU A 1 86 ? 4.380 -0.869 -1.493 1.00 96.06 86 GLU A C 1
ATOM 689 O O . GLU A 1 86 ? 4.935 -1.077 -2.572 1.00 96.06 86 GLU A O 1
ATOM 694 N N . TYR A 1 87 ? 3.630 0.210 -1.261 1.00 97.25 87 TYR A N 1
ATOM 695 C CA . TYR A 1 87 ? 3.420 1.273 -2.240 1.00 97.25 87 TYR A CA 1
ATOM 696 C C . TYR A 1 87 ? 4.746 1.909 -2.664 1.00 97.25 87 TYR A C 1
ATOM 698 O O . TYR A 1 87 ? 5.058 1.928 -3.853 1.00 97.25 87 TYR A O 1
ATOM 706 N N . ASN A 1 88 ? 5.575 2.316 -1.699 1.00 97.56 88 ASN A N 1
ATOM 707 C CA . ASN A 1 88 ? 6.881 2.917 -1.974 1.00 97.56 88 ASN A CA 1
ATOM 708 C C . ASN A 1 88 ? 7.793 1.965 -2.760 1.00 97.56 88 ASN A C 1
ATOM 710 O O . ASN A 1 88 ? 8.473 2.378 -3.698 1.00 97.56 88 ASN A O 1
ATOM 714 N N . ARG A 1 89 ? 7.795 0.671 -2.409 1.00 97.06 89 ARG A N 1
ATOM 715 C CA . ARG A 1 89 ? 8.561 -0.340 -3.148 1.00 97.06 89 ARG A CA 1
ATOM 716 C C . ARG A 1 89 ? 8.042 -0.500 -4.578 1.00 97.06 89 ARG A C 1
ATOM 718 O O . ARG A 1 89 ? 8.841 -0.551 -5.505 1.00 97.06 89 ARG A O 1
ATOM 725 N N .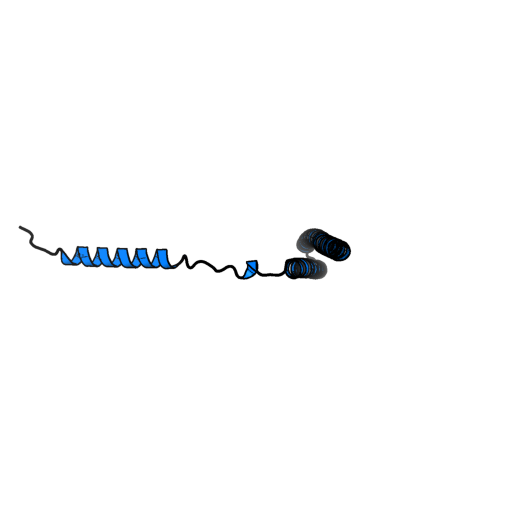 ALA A 1 90 ? 6.726 -0.549 -4.774 1.00 95.12 90 ALA A N 1
ATOM 726 C CA . ALA A 1 90 ? 6.134 -0.656 -6.105 1.00 95.12 90 ALA A CA 1
ATOM 727 C C . ALA A 1 90 ? 6.446 0.573 -6.979 1.00 95.12 90 ALA A C 1
ATOM 729 O O . ALA A 1 90 ? 6.709 0.421 -8.172 1.00 95.12 90 ALA A O 1
ATOM 730 N N . GLU A 1 91 ? 6.463 1.779 -6.401 1.00 96.88 91 GLU A N 1
ATOM 731 C CA . GLU A 1 91 ? 6.867 2.993 -7.120 1.00 96.88 91 GLU A CA 1
ATOM 732 C C . GLU A 1 91 ? 8.337 2.946 -7.540 1.00 96.88 91 GLU A C 1
ATOM 734 O O . GLU A 1 91 ? 8.660 3.275 -8.682 1.00 96.88 91 GLU A O 1
ATOM 739 N N . GLN A 1 92 ? 9.224 2.476 -6.657 1.00 96.94 92 GLN A N 1
ATOM 740 C CA . GLN A 1 92 ? 10.636 2.268 -6.985 1.00 96.94 92 GLN A CA 1
ATOM 741 C C . GLN A 1 92 ? 10.818 1.226 -8.097 1.00 96.94 92 GLN A C 1
ATOM 743 O O . GLN A 1 92 ? 11.596 1.458 -9.025 1.00 96.94 92 GLN A O 1
ATOM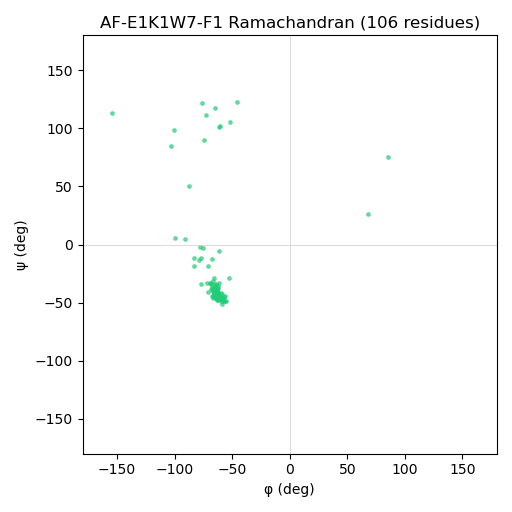 748 N N . ASP A 1 93 ? 10.077 0.114 -8.047 1.00 94.50 93 ASP A N 1
ATOM 749 C CA . ASP A 1 93 ? 10.101 -0.926 -9.082 1.00 94.50 93 ASP A CA 1
ATOM 750 C C . ASP A 1 93 ? 9.702 -0.345 -10.453 1.00 94.50 93 ASP A C 1
ATOM 752 O O . ASP A 1 93 ? 10.382 -0.579 -11.460 1.00 94.50 93 ASP A O 1
ATOM 756 N N . LEU A 1 94 ? 8.625 0.451 -10.492 1.00 94.81 94 LEU A N 1
ATOM 757 C CA . LEU A 1 94 ? 8.133 1.094 -11.711 1.00 94.81 94 LEU A CA 1
ATOM 758 C C . LEU A 1 94 ? 9.124 2.137 -12.245 1.00 94.81 94 LEU A C 1
ATOM 760 O O . LEU A 1 94 ? 9.422 2.137 -13.442 1.00 94.81 94 LEU A O 1
ATOM 764 N N . ALA A 1 95 ? 9.668 2.989 -11.376 1.00 93.56 95 ALA A N 1
ATOM 765 C CA . ALA A 1 95 ? 10.664 3.990 -11.752 1.00 93.56 95 ALA A CA 1
ATOM 766 C C . ALA A 1 95 ? 11.942 3.333 -12.299 1.00 93.56 95 ALA A C 1
ATOM 768 O O . ALA A 1 95 ? 12.442 3.717 -13.358 1.00 93.56 95 ALA A O 1
ATOM 769 N N . GLY A 1 96 ? 12.434 2.283 -11.633 1.00 95.06 96 GLY A N 1
ATOM 770 C CA . GLY A 1 96 ? 13.596 1.517 -12.080 1.00 95.06 96 GLY A CA 1
ATOM 771 C C . GLY A 1 96 ? 13.363 0.821 -13.423 1.00 95.06 96 GLY A C 1
ATOM 772 O O . GLY A 1 96 ? 14.254 0.796 -14.274 1.00 95.06 96 GLY A O 1
ATOM 773 N N . TYR A 1 97 ? 12.160 0.292 -13.656 1.00 92.69 97 TYR A N 1
ATOM 774 C CA . TYR A 1 97 ? 11.783 -0.272 -14.952 1.00 92.69 97 TYR A CA 1
ATOM 775 C C . TYR A 1 97 ? 11.783 0.782 -16.064 1.00 92.69 97 TYR A C 1
ATOM 777 O O . TYR A 1 97 ? 12.380 0.561 -17.119 1.00 92.69 97 TYR A O 1
ATOM 785 N N . GLN A 1 98 ? 11.164 1.940 -15.822 1.00 91.88 98 GLN A N 1
ATOM 786 C CA . GLN A 1 98 ? 11.124 3.038 -16.788 1.00 91.88 98 GLN A CA 1
ATOM 787 C C . GLN A 1 98 ? 12.535 3.535 -17.118 1.00 91.88 98 GLN A C 1
ATOM 789 O O . GLN A 1 98 ? 12.878 3.649 -18.293 1.00 91.88 98 GLN A O 1
ATOM 794 N N . ALA A 1 99 ? 13.389 3.739 -16.111 1.00 92.00 99 ALA A N 1
ATOM 795 C CA . ALA A 1 99 ? 14.776 4.154 -16.308 1.00 92.00 99 ALA A CA 1
ATOM 796 C C . ALA A 1 99 ? 15.560 3.172 -17.198 1.00 92.00 99 ALA A C 1
ATOM 798 O O . ALA A 1 99 ? 16.224 3.594 -18.146 1.00 92.00 99 ALA A O 1
ATOM 799 N N . ARG A 1 100 ? 15.428 1.857 -16.958 1.00 91.44 100 ARG A N 1
ATOM 800 C CA . ARG A 1 100 ? 16.053 0.820 -17.803 1.00 91.44 100 ARG A CA 1
ATOM 801 C C . ARG A 1 100 ? 15.534 0.849 -19.239 1.00 91.44 100 ARG A C 1
ATOM 803 O O . ARG A 1 100 ? 16.327 0.732 -20.170 1.00 91.44 100 ARG A O 1
ATOM 810 N N . GLN A 1 101 ? 14.227 1.031 -19.433 1.00 90.50 101 GLN A N 1
ATOM 811 C CA . GLN A 1 101 ? 13.661 1.154 -20.777 1.00 90.50 101 GLN A CA 1
ATOM 812 C C . GLN A 1 101 ? 14.170 2.394 -21.519 1.00 90.50 101 GLN A C 1
ATOM 814 O O . GLN A 1 101 ? 14.454 2.311 -22.712 1.00 90.50 101 GLN A O 1
ATOM 819 N N . HIS A 1 102 ? 14.284 3.533 -20.835 1.00 84.19 102 HIS A N 1
ATOM 820 C CA . HIS A 1 102 ? 14.823 4.756 -21.427 1.00 84.19 102 HIS A CA 1
ATOM 821 C C . HIS A 1 102 ? 16.292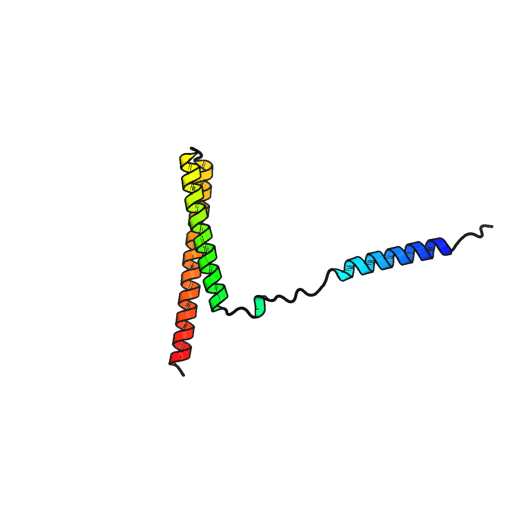 4.582 -21.823 1.00 84.19 102 HIS A C 1
ATOM 823 O O . HIS A 1 102 ? 16.645 4.883 -22.959 1.00 84.19 102 HIS A O 1
ATOM 829 N N . ALA A 1 103 ? 17.122 4.011 -20.945 1.00 86.62 103 ALA A N 1
ATOM 830 C CA . ALA A 1 103 ? 18.525 3.729 -21.249 1.00 86.62 103 ALA A CA 1
ATOM 831 C C . ALA A 1 103 ? 18.688 2.792 -22.462 1.00 86.62 103 ALA A C 1
ATOM 833 O O . ALA A 1 103 ? 19.511 3.053 -23.335 1.00 86.62 103 ALA A O 1
ATOM 834 N N . ALA A 1 104 ? 17.863 1.743 -22.561 1.00 84.56 104 ALA A N 1
ATOM 835 C CA . ALA A 1 104 ? 17.890 0.813 -23.691 1.00 84.56 104 ALA A CA 1
ATOM 836 C C . ALA A 1 104 ? 17.463 1.456 -25.024 1.00 84.56 104 ALA A C 1
ATOM 838 O O . ALA A 1 104 ? 17.943 1.050 -26.079 1.00 84.56 104 ALA A O 1
ATOM 839 N N . LYS A 1 105 ? 16.565 2.450 -24.990 1.00 81.94 105 LYS A N 1
ATOM 840 C CA . LYS A 1 105 ? 16.139 3.197 -26.185 1.00 81.94 105 LYS A CA 1
ATOM 841 C C . LYS A 1 105 ? 17.175 4.224 -26.637 1.00 81.94 105 LYS A C 1
ATOM 843 O O . LYS A 1 105 ? 17.305 4.424 -27.834 1.00 81.94 105 LYS A O 1
ATOM 848 N N . SER A 1 106 ? 17.900 4.846 -25.709 1.00 75.75 106 SER A N 1
ATOM 849 C CA . SER A 1 106 ? 18.926 5.852 -26.024 1.00 75.75 106 SER A CA 1
ATOM 850 C C . SER A 1 106 ? 20.262 5.262 -26.494 1.00 75.75 106 SER A C 1
ATOM 852 O O . SER A 1 106 ? 21.111 6.003 -26.975 1.00 75.75 106 SER A O 1
ATOM 854 N N . ALA A 1 107 ? 20.475 3.954 -26.328 1.00 68.56 107 ALA A N 1
ATOM 855 C CA . ALA A 1 107 ? 21.676 3.241 -26.776 1.00 68.56 107 ALA A CA 1
ATOM 856 C C . ALA A 1 107 ? 21.554 2.656 -28.201 1.00 68.56 107 ALA A C 1
ATOM 858 O O . ALA A 1 107 ? 22.438 1.916 -28.635 1.00 68.56 107 ALA A O 1
ATOM 859 N N . LYS A 1 108 ? 20.447 2.939 -28.892 1.00 54.81 108 LYS A N 1
ATOM 860 C CA . LYS A 1 108 ? 20.113 2.458 -30.235 1.00 54.81 108 LYS A CA 1
ATOM 861 C C . LYS A 1 108 ? 20.086 3.623 -31.213 1.00 54.81 108 LYS A C 1
ATOM 863 O O . LYS A 1 108 ? 20.482 3.388 -32.372 1.00 54.81 108 LYS A O 1
#

Nearest PDB structures (foldseek):
  6zw4-assembly1_H  TM=6.230E-01  e=3.982E+00  Nostoc punctiforme
  6zw4-assembly1_T  TM=6.230E-01  e=3.982E+00  Nostoc punctiforme
  6zw4-assembly1_GA  TM=6.230E-01  e=3.982E+00  Nostoc punctiforme
  6zw4-assembly1_SA  TM=6.230E-01  e=3.982E+00  Nostoc punctiforme

Radius of gyration: 28.65 Å; Cα contacts (8 Å, |Δi|>4): 53; chains: 1; bounding box: 49×83×50 Å

Foldseek 3Di:
DDDDDPPVVVVVVVVVVVVVVVVVVVPPPPPPPCPPDDVLVVLVVQLVVLVVQLVVLVVQLVVCVVVVNVVSNVVSVVSNVVSVVSNVVSVVVNVVVVVVVVVVVVVD

Organism: NCBI:txid596151

pLDDT: mean 83.02, std 17.4, range [36.75, 98.5]

Solvent-accessible surface area (backbone atoms only — not comparable to full-atom values): 6007 Å² total; per-residue (Å²): 134,94,86,82,73,74,66,64,59,54,52,53,52,51,53,52,52,52,54,52,52,58,65,62,68,71,73,64,80,76,78,65,79,71,80,77,58,54,68,68,56,56,35,50,50,48,28,51,50,26,45,52,49,20,51,51,25,50,51,51,18,53,50,23,54,73,72,69,34,65,69,56,18,52,53,23,49,56,50,20,53,52,25,45,55,49,21,56,51,31,47,50,54,40,50,54,51,50,52,53,53,52,54,62,60,76,75,109

Secondary structure (DSSP, 8-state):
-----THHHHHHHHHHHHHHHHHHTT------GGGGS-HHHHHHHHHHHHHHHHHHHHHHHHHHHHTT-HHHHHHHHHHHHHHHHHHHHHHHHHHHHHHHHHHHHHT-

Sequence (108 aa):
MHATRPFRFRLVACLLLILAAAMFSGCSARINHWEDTDPKVLLAEKVKHSKYAYLRYAEAEEEAKRDGNPQAAERYRQAKEKALAEYNRAEQDLAGYQARQHAAKSAK